Protein AF-A0A396GU62-F1 (afdb_monomer)

Structure (mmCIF, N/CA/C/O backbone):
data_AF-A0A396GU62-F1
#
_entry.id   AF-A0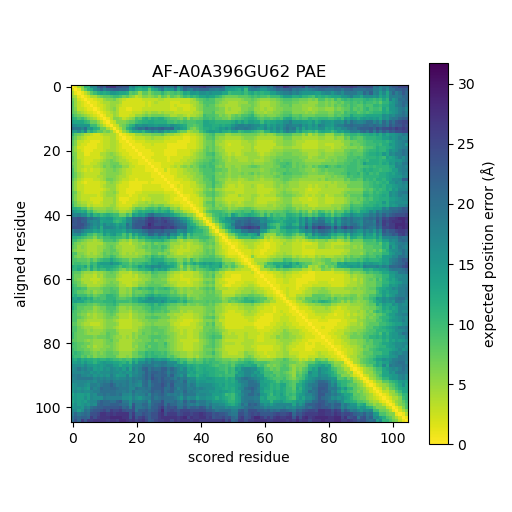A396GU62-F1
#
loop_
_atom_site.group_PDB
_atom_site.id
_atom_site.type_symbol
_atom_site.label_atom_id
_atom_site.label_alt_id
_atom_site.label_comp_id
_atom_site.label_asym_id
_atom_site.label_entity_id
_atom_site.label_seq_id
_atom_site.pdbx_PDB_ins_code
_atom_site.Cartn_x
_atom_site.Cartn_y
_atom_site.Cartn_z
_atom_site.occupancy
_atom_site.B_iso_or_equiv
_atom_site.auth_seq_id
_atom_site.auth_comp_id
_atom_site.auth_asym_id
_atom_site.auth_atom_id
_atom_site.pdbx_PDB_model_num
ATOM 1 N N . MET A 1 1 ? -12.488 -8.980 1.883 1.00 51.06 1 MET A N 1
ATOM 2 C CA . MET A 1 1 ? -12.423 -7.552 2.265 1.00 51.06 1 MET A CA 1
ATOM 3 C C . MET A 1 1 ? -13.173 -7.421 3.573 1.00 51.06 1 MET A C 1
ATOM 5 O O . MET A 1 1 ? -14.233 -8.017 3.678 1.00 51.06 1 MET A O 1
ATOM 9 N N . ARG A 1 2 ? -12.603 -6.743 4.572 1.00 57.81 2 ARG A N 1
ATOM 10 C CA . ARG A 1 2 ? -13.338 -6.391 5.797 1.00 57.81 2 ARG A CA 1
ATOM 11 C C . ARG A 1 2 ? -14.362 -5.306 5.438 1.00 57.81 2 ARG A C 1
ATOM 13 O O . ARG A 1 2 ? -14.093 -4.549 4.505 1.00 57.81 2 ARG A O 1
ATOM 20 N N . ASP A 1 3 ? -15.473 -5.205 6.163 1.00 68.75 3 ASP A N 1
ATOM 21 C CA . ASP A 1 3 ? -16.483 -4.138 6.011 1.00 68.75 3 ASP A CA 1
ATOM 22 C C . ASP A 1 3 ? -15.955 -2.776 6.515 1.00 68.75 3 ASP A C 1
ATOM 24 O O . ASP A 1 3 ? -16.544 -2.109 7.363 1.00 68.75 3 ASP A O 1
ATOM 28 N N . CYS A 1 4 ? -14.779 -2.377 6.034 1.00 75.00 4 CYS A N 1
ATOM 29 C CA . CYS A 1 4 ? -14.029 -1.214 6.482 1.00 75.00 4 CYS A CA 1
ATOM 30 C C . CYS A 1 4 ? -13.819 -0.248 5.314 1.00 75.00 4 CYS A C 1
ATOM 32 O O . CYS A 1 4 ? -13.531 -0.652 4.187 1.00 75.00 4 CYS A O 1
ATOM 34 N N . LEU A 1 5 ? -13.907 1.051 5.597 1.00 84.06 5 LEU A N 1
ATOM 35 C CA . LEU A 1 5 ? -13.638 2.097 4.616 1.00 84.06 5 LEU A CA 1
ATOM 36 C C . LEU A 1 5 ? -12.125 2.323 4.479 1.00 84.06 5 LEU A C 1
ATOM 38 O O . LEU A 1 5 ? -11.424 2.434 5.488 1.00 84.06 5 LEU A O 1
ATOM 42 N N . CYS A 1 6 ? -11.632 2.442 3.242 1.00 85.06 6 CYS A N 1
ATOM 43 C CA . CYS A 1 6 ? -10.243 2.806 2.955 1.00 85.06 6 CYS A CA 1
ATOM 44 C C . CYS A 1 6 ? -10.143 4.103 2.138 1.00 85.06 6 CYS A C 1
ATOM 46 O O . CYS A 1 6 ? -11.000 4.382 1.299 1.00 85.06 6 CYS A O 1
ATOM 48 N N . ILE A 1 7 ? -9.103 4.901 2.397 1.00 86.56 7 ILE A N 1
ATOM 49 C CA . ILE A 1 7 ? -8.814 6.154 1.683 1.00 86.56 7 ILE A CA 1
ATOM 50 C C . ILE A 1 7 ? -7.360 6.157 1.215 1.00 86.56 7 ILE A C 1
ATOM 52 O O . ILE A 1 7 ? -6.457 5.728 1.935 1.00 86.56 7 ILE A O 1
ATOM 56 N N . PHE A 1 8 ? -7.150 6.692 0.014 1.00 82.06 8 PHE A N 1
ATOM 57 C CA . PHE A 1 8 ? -5.841 6.908 -0.587 1.00 82.06 8 PHE A CA 1
ATOM 58 C C . PHE A 1 8 ? -5.473 8.385 -0.465 1.00 82.06 8 PHE A C 1
ATOM 60 O O . PHE A 1 8 ? -6.168 9.243 -1.008 1.00 82.06 8 PHE A O 1
ATOM 67 N N . SER A 1 9 ? -4.382 8.678 0.238 1.00 82.31 9 SER A N 1
ATOM 68 C CA . SER A 1 9 ? -3.828 10.026 0.347 1.00 82.31 9 SER A CA 1
ATOM 69 C C . SER A 1 9 ? -2.545 10.101 -0.463 1.00 82.31 9 SER A C 1
ATOM 71 O O . SER A 1 9 ? -1.584 9.385 -0.179 1.00 82.31 9 SER A O 1
ATOM 73 N N . ARG A 1 10 ? -2.535 10.959 -1.483 1.00 76.00 10 ARG A N 1
ATOM 74 C CA . ARG A 1 10 ? -1.381 11.162 -2.356 1.00 76.00 10 ARG A CA 1
ATOM 75 C C . ARG A 1 10 ? -0.657 12.431 -1.942 1.00 76.00 10 ARG A C 1
ATOM 77 O O . ARG A 1 10 ? -1.271 13.495 -1.897 1.00 76.00 10 ARG A O 1
ATOM 84 N N . GLU A 1 11 ? 0.630 12.324 -1.651 1.00 70.38 11 GLU A N 1
ATOM 85 C CA . GLU A 1 11 ? 1.444 13.489 -1.322 1.00 70.38 11 GLU A CA 1
ATOM 86 C C . GLU A 1 11 ? 1.912 14.171 -2.622 1.00 70.38 11 GLU A C 1
ATOM 88 O O . GLU A 1 11 ? 2.400 13.528 -3.551 1.00 70.38 11 GLU A O 1
ATOM 93 N N . SER A 1 12 ? 1.682 15.483 -2.733 1.00 64.50 12 SER A N 1
ATOM 94 C CA . SER A 1 12 ? 1.866 16.246 -3.979 1.00 64.50 12 SER A CA 1
ATOM 95 C C . SER A 1 12 ? 3.327 16.521 -4.337 1.00 64.50 12 SER A C 1
ATOM 97 O O . SER A 1 12 ? 3.626 16.787 -5.498 1.00 64.50 12 SER A O 1
ATOM 99 N N . HIS A 1 13 ? 4.228 16.483 -3.353 1.00 59.38 13 HIS A N 1
ATOM 100 C CA . HIS A 1 13 ? 5.633 16.876 -3.513 1.00 59.38 13 HIS A CA 1
ATOM 101 C C . HIS A 1 13 ? 6.603 15.693 -3.466 1.00 59.38 13 HIS A C 1
ATOM 103 O O . HIS A 1 13 ? 7.692 15.770 -4.025 1.00 59.38 13 HIS A O 1
ATOM 109 N N . HIS A 1 14 ? 6.185 14.594 -2.844 1.00 56.41 14 HIS A N 1
ATOM 110 C CA . HIS A 1 14 ? 6.909 13.335 -2.767 1.00 56.41 14 HIS A CA 1
ATOM 111 C C . HIS A 1 14 ? 5.915 12.257 -3.134 1.00 56.41 14 HIS A C 1
ATOM 113 O O . HIS A 1 14 ? 4.914 12.070 -2.461 1.00 56.41 14 HIS A O 1
ATOM 119 N N . SER A 1 15 ? 6.149 11.599 -4.252 1.00 71.75 15 SER A N 1
ATOM 120 C CA . SER A 1 15 ? 5.157 10.876 -5.034 1.00 71.75 15 SER A CA 1
ATOM 121 C C . SER A 1 15 ? 4.768 9.507 -4.443 1.00 71.75 15 SER A C 1
ATOM 123 O O . SER A 1 15 ? 4.591 8.516 -5.144 1.00 71.75 15 SER A O 1
ATOM 125 N N . SER A 1 16 ? 4.615 9.461 -3.125 1.00 77.88 16 SER A N 1
ATOM 126 C CA . SER A 1 16 ? 4.158 8.338 -2.327 1.00 77.88 16 SER A CA 1
ATOM 127 C C . SER A 1 16 ? 2.633 8.354 -2.159 1.00 77.88 16 SER A C 1
ATOM 129 O O . SER A 1 16 ? 1.944 9.343 -2.438 1.00 77.88 16 SER A O 1
ATOM 131 N N . THR A 1 17 ? 2.071 7.218 -1.761 1.00 80.81 17 THR A N 1
ATOM 132 C CA . THR A 1 17 ? 0.645 7.082 -1.444 1.00 80.81 17 THR A CA 1
ATOM 133 C C . THR A 1 17 ? 0.488 6.393 -0.101 1.00 80.81 17 THR A C 1
ATOM 135 O O . THR A 1 17 ? 0.903 5.250 0.073 1.00 80.81 17 THR A O 1
ATOM 138 N N . ASP A 1 18 ? -0.153 7.076 0.840 1.00 85.94 18 ASP A N 1
ATOM 139 C CA . ASP A 1 18 ? -0.574 6.478 2.099 1.00 85.94 18 ASP A CA 1
ATOM 140 C C . ASP A 1 18 ? -1.972 5.878 1.946 1.00 85.94 18 ASP A C 1
ATOM 142 O O . ASP A 1 18 ? -2.893 6.513 1.421 1.00 85.94 18 ASP A O 1
ATOM 146 N N . VAL A 1 19 ? -2.142 4.666 2.463 1.00 84.88 19 VAL A N 1
ATOM 147 C CA . VAL A 1 19 ? -3.437 3.991 2.545 1.00 84.88 19 VAL A CA 1
ATOM 148 C C . VAL A 1 19 ? -3.901 4.022 3.989 1.00 84.88 19 VAL A C 1
ATOM 150 O O . VAL A 1 19 ? -3.218 3.520 4.884 1.00 84.88 19 VAL A O 1
ATOM 153 N N . TRP A 1 20 ? -5.081 4.584 4.211 1.00 89.50 20 TRP A N 1
ATOM 154 C CA . TRP A 1 20 ? -5.705 4.688 5.524 1.00 89.50 20 TRP A CA 1
ATOM 155 C C . TRP A 1 20 ? -6.905 3.754 5.611 1.00 89.50 20 TRP A C 1
ATOM 157 O O . TRP A 1 20 ? -7.673 3.646 4.656 1.00 89.50 20 TRP A O 1
ATOM 167 N N . LEU A 1 21 ? -7.069 3.094 6.757 1.00 88.88 21 LEU A N 1
ATOM 168 C CA . LEU A 1 21 ? -8.179 2.191 7.050 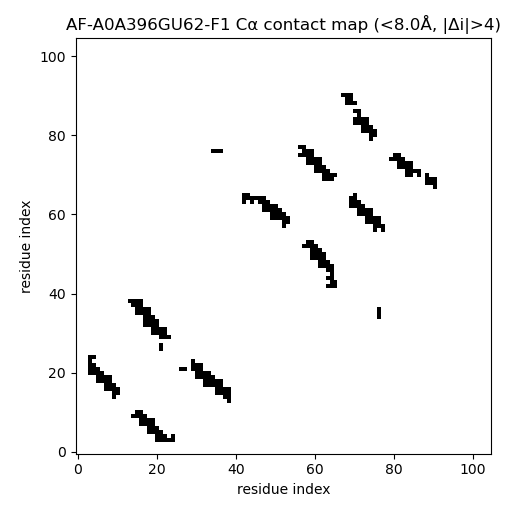1.00 88.88 21 LEU A CA 1
ATOM 169 C C . LEU A 1 21 ? -8.954 2.704 8.262 1.00 88.88 21 LEU A C 1
ATOM 171 O O . LEU A 1 21 ? -8.362 2.961 9.310 1.00 88.88 21 LEU A O 1
ATOM 175 N N . MET A 1 22 ? -10.273 2.807 8.131 1.00 91.56 22 MET A N 1
ATOM 176 C CA . MET A 1 22 ? -11.168 3.061 9.255 1.00 91.56 22 MET A CA 1
ATOM 177 C C . MET A 1 22 ? -11.513 1.722 9.904 1.00 91.56 22 MET A C 1
ATOM 179 O O . MET A 1 22 ? -12.233 0.914 9.312 1.00 91.56 22 MET A O 1
ATOM 183 N N . LYS A 1 23 ? -10.976 1.471 11.104 1.00 88.69 23 LYS A N 1
ATOM 184 C CA . LYS A 1 23 ? -11.236 0.222 11.838 1.00 88.69 23 LYS A CA 1
ATOM 185 C C . LYS A 1 23 ? -12.690 0.096 12.282 1.00 88.69 23 LYS A C 1
ATOM 187 O O . LYS A 1 23 ? -13.234 -1.002 12.246 1.00 88.69 23 LYS A O 1
ATOM 192 N N . GLU A 1 24 ? -13.299 1.207 12.679 1.00 90.06 24 GLU A N 1
ATOM 193 C CA . GLU A 1 24 ? -14.677 1.271 13.157 1.00 90.06 24 GLU A CA 1
ATOM 194 C C . GLU A 1 24 ? -15.444 2.292 12.325 1.00 90.06 24 GLU A C 1
ATOM 196 O O . GLU A 1 24 ? -15.172 3.495 12.377 1.00 90.06 24 GLU A O 1
ATOM 201 N N . TYR A 1 25 ? -16.399 1.813 11.531 1.00 87.44 25 TYR A N 1
ATOM 202 C CA . TYR A 1 25 ? -17.145 2.676 10.624 1.00 87.44 25 TYR A CA 1
ATOM 203 C C . TYR A 1 25 ? -17.853 3.816 11.379 1.00 87.44 25 TYR A C 1
ATOM 205 O O . TYR A 1 25 ? -18.553 3.589 12.361 1.00 87.44 25 TYR A O 1
ATOM 213 N N . GLY A 1 26 ? -17.666 5.055 10.917 1.00 87.50 26 GLY A N 1
ATOM 214 C CA . GLY A 1 26 ? -18.225 6.263 11.535 1.00 87.50 26 GLY A CA 1
ATOM 215 C C . GLY A 1 26 ? -17.381 6.868 12.665 1.00 87.50 26 GLY A C 1
ATOM 216 O O . GLY A 1 26 ? -17.600 8.028 13.018 1.00 87.50 26 GLY A O 1
ATOM 217 N N . ASN A 1 27 ? -16.376 6.157 13.186 1.00 92.12 27 ASN A N 1
ATOM 218 C CA . ASN A 1 27 ? -15.477 6.681 14.211 1.00 92.12 27 ASN A CA 1
ATOM 219 C C . ASN A 1 27 ? -14.243 7.342 13.571 1.00 92.12 27 ASN A C 1
ATOM 221 O O . ASN A 1 27 ? -13.342 6.662 13.072 1.00 92.12 27 ASN A O 1
ATOM 225 N N . LYS A 1 28 ? -14.174 8.679 13.618 1.00 90.62 28 LYS A N 1
ATOM 226 C CA . LYS A 1 28 ? -13.053 9.468 13.070 1.00 90.62 28 LYS A CA 1
ATOM 227 C C . LYS A 1 28 ? -11.717 9.198 13.764 1.00 90.62 28 LYS A C 1
ATOM 229 O O . LYS A 1 28 ? -10.679 9.439 13.165 1.00 90.62 28 LYS A O 1
ATOM 234 N N . GLU A 1 29 ? -11.717 8.710 14.996 1.00 94.62 29 GLU A N 1
ATOM 235 C CA . GLU A 1 29 ? -10.480 8.415 15.728 1.00 94.62 29 GLU A CA 1
ATOM 236 C C . GLU A 1 29 ? -9.937 7.019 15.398 1.00 94.62 29 GLU A C 1
ATOM 238 O O . GLU A 1 29 ? -8.793 6.702 15.709 1.00 94.62 29 GLU A O 1
ATOM 243 N N . SER A 1 30 ? -10.728 6.190 14.708 1.00 92.75 30 SER A N 1
ATOM 244 C CA . SER A 1 30 ? -10.354 4.816 14.356 1.00 92.75 30 SER A CA 1
ATOM 245 C C . SER A 1 30 ? -9.508 4.698 13.081 1.00 92.75 30 SER A C 1
ATOM 247 O O . SER A 1 30 ? -9.193 3.583 12.649 1.00 92.75 30 SER A O 1
ATOM 249 N N . TRP A 1 31 ? -9.154 5.826 12.452 1.00 93.81 31 TRP A N 1
ATOM 250 C CA . TRP A 1 31 ? -8.278 5.835 11.285 1.00 93.81 31 TRP A CA 1
ATOM 251 C C . TRP A 1 31 ? -6.876 5.384 11.672 1.00 93.81 31 TRP A C 1
ATOM 253 O O . TRP A 1 31 ? -6.200 6.006 12.489 1.00 93.81 31 TRP A O 1
ATOM 263 N N . ILE A 1 32 ? -6.411 4.326 11.020 1.00 91.81 32 ILE A N 1
ATOM 264 C CA . ILE A 1 32 ? -5.032 3.867 11.123 1.00 91.81 32 ILE A CA 1
ATOM 265 C C . ILE A 1 32 ? -4.365 3.928 9.754 1.00 91.81 32 ILE A C 1
ATOM 267 O O . ILE A 1 32 ? -4.994 3.661 8.725 1.00 91.81 32 ILE A O 1
ATOM 271 N N . LYS A 1 33 ? -3.074 4.266 9.738 1.00 89.00 33 LYS A N 1
ATOM 272 C CA . LYS A 1 33 ? -2.261 4.122 8.532 1.00 89.00 33 LYS A CA 1
ATOM 273 C C . LYS A 1 33 ? -2.016 2.630 8.320 1.00 89.00 33 LYS A C 1
ATOM 275 O O . LYS A 1 33 ? -1.411 1.984 9.171 1.00 89.00 33 LYS A O 1
ATOM 280 N N . LEU A 1 34 ? -2.526 2.093 7.217 1.00 85.94 34 LEU A N 1
ATOM 281 C CA . LEU A 1 34 ? -2.429 0.673 6.896 1.00 85.94 34 LEU A CA 1
ATOM 282 C C . LEU A 1 34 ? -1.102 0.359 6.208 1.00 85.94 34 LEU A C 1
ATOM 284 O O . LEU A 1 34 ? -0.415 -0.577 6.599 1.00 85.94 34 LEU A O 1
ATOM 288 N N . ILE A 1 35 ? -0.738 1.147 5.193 1.00 84.75 35 ILE A N 1
ATOM 289 C CA . ILE A 1 35 ? 0.530 0.986 4.482 1.00 84.75 35 ILE A CA 1
ATOM 290 C C . ILE A 1 35 ? 0.969 2.290 3.818 1.00 84.75 35 ILE A C 1
ATOM 292 O O . ILE A 1 35 ? 0.141 3.098 3.394 1.00 84.75 35 ILE A O 1
ATOM 296 N N . HIS A 1 36 ? 2.284 2.469 3.731 1.00 85.69 36 HIS A N 1
ATOM 297 C CA . HIS A 1 36 ? 2.933 3.505 2.943 1.00 85.69 36 HIS A CA 1
ATOM 298 C C . HIS A 1 36 ? 3.458 2.881 1.649 1.00 85.69 36 HIS A C 1
ATOM 300 O O . HIS A 1 36 ? 4.217 1.912 1.696 1.00 85.69 36 HIS A O 1
ATOM 306 N N . LEU A 1 37 ? 3.035 3.408 0.503 1.00 81.69 37 LEU A N 1
ATOM 307 C CA . LEU A 1 37 ? 3.520 2.984 -0.805 1.00 81.69 37 LEU A CA 1
ATOM 308 C C . LEU A 1 37 ? 4.494 4.035 -1.343 1.00 81.69 37 LEU A C 1
ATOM 310 O O . LEU A 1 37 ? 4.086 5.190 -1.509 1.00 81.69 37 LEU A O 1
ATOM 314 N N . PRO A 1 38 ? 5.751 3.666 -1.641 1.00 79.44 38 PRO A N 1
ATOM 315 C CA . PRO A 1 38 ? 6.715 4.601 -2.195 1.00 79.44 38 PRO A CA 1
ATOM 316 C C . PRO A 1 38 ? 6.315 5.019 -3.611 1.00 79.44 38 PRO A C 1
ATOM 318 O O . PRO A 1 38 ? 5.468 4.400 -4.265 1.00 79.44 38 PRO A O 1
ATOM 321 N N . TYR A 1 39 ? 6.955 6.076 -4.109 1.00 76.12 39 TYR A N 1
ATOM 322 C CA . TYR A 1 39 ? 6.817 6.402 -5.518 1.00 76.12 39 TYR A CA 1
ATOM 323 C C . TYR A 1 39 ? 7.446 5.322 -6.371 1.00 76.12 39 TYR A C 1
ATOM 325 O O . TYR A 1 39 ? 8.634 5.031 -6.262 1.00 76.12 39 TYR A O 1
ATOM 333 N N . PHE A 1 40 ? 6.656 4.790 -7.285 1.00 70.19 40 PHE A N 1
ATOM 334 C CA . PHE A 1 40 ? 7.114 3.745 -8.174 1.00 70.19 40 PHE A CA 1
ATOM 335 C C . PHE A 1 40 ? 7.681 4.283 -9.507 1.00 70.19 40 PHE A C 1
ATOM 337 O O . PHE A 1 40 ? 8.097 3.479 -10.324 1.00 70.19 40 PHE A O 1
ATOM 344 N N . GLY A 1 41 ? 7.787 5.601 -9.734 1.00 62.22 41 GLY A N 1
ATOM 345 C CA . GLY A 1 41 ? 8.421 6.175 -10.942 1.00 62.22 41 GLY A CA 1
ATOM 346 C C . GLY A 1 41 ? 7.449 6.574 -12.065 1.00 62.22 41 GLY A C 1
ATOM 347 O O . GLY A 1 41 ? 6.243 6.659 -11.837 1.00 62.22 41 GLY A O 1
ATOM 348 N N . ASP A 1 42 ? 7.982 6.796 -13.278 1.00 52.78 42 ASP A N 1
ATOM 349 C CA . ASP A 1 42 ? 7.309 7.245 -14.526 1.00 52.78 42 ASP A CA 1
ATOM 350 C C . ASP A 1 42 ? 6.218 6.301 -15.077 1.00 52.78 42 ASP A C 1
ATOM 352 O O . ASP A 1 42 ? 5.829 6.392 -16.241 1.00 52.78 42 ASP A O 1
ATOM 356 N N . PHE A 1 43 ? 5.649 5.415 -14.258 1.00 54.97 43 PHE A N 1
ATOM 357 C CA . PHE A 1 43 ? 4.522 4.552 -14.626 1.00 54.97 43 PHE A CA 1
ATOM 358 C C . PHE A 1 43 ? 3.200 5.325 -14.785 1.00 54.97 43 PHE A C 1
ATOM 360 O O . PHE A 1 43 ? 2.153 4.830 -14.371 1.00 54.97 43 PHE A O 1
ATOM 367 N N . GLY A 1 44 ? 3.249 6.544 -15.346 1.00 47.78 44 GLY A N 1
ATOM 368 C CA . GLY A 1 44 ? 2.115 7.318 -15.847 1.00 47.78 44 GLY A CA 1
ATOM 369 C C . GLY A 1 44 ? 0.873 7.138 -14.990 1.00 47.78 44 GLY A C 1
ATOM 370 O O . GLY A 1 44 ? -0.148 6.665 -15.482 1.00 47.78 44 GLY A O 1
ATOM 371 N N . PHE A 1 45 ? 0.997 7.386 -13.682 1.00 52.88 45 PHE A N 1
ATOM 372 C CA . PHE A 1 45 ? 0.023 6.929 -12.697 1.00 52.88 45 PHE A CA 1
ATOM 373 C C . PHE A 1 45 ? -1.264 7.752 -12.744 1.00 52.88 45 PHE A C 1
ATOM 375 O O . PHE A 1 45 ? -1.537 8.572 -11.860 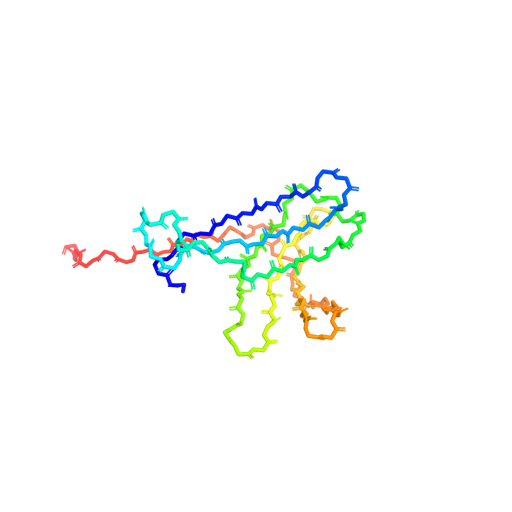1.00 52.88 45 PHE A O 1
ATOM 382 N N . ALA A 1 46 ? -2.062 7.495 -13.773 1.00 54.22 46 ALA A N 1
ATOM 383 C CA . ALA A 1 46 ? -3.450 7.896 -13.838 1.00 54.22 46 ALA A CA 1
ATOM 384 C C . ALA A 1 46 ? -4.323 6.951 -12.993 1.00 54.22 46 ALA A C 1
ATOM 386 O O . ALA A 1 46 ? -5.329 7.396 -12.453 1.00 54.22 46 ALA A O 1
ATOM 387 N N . TYR A 1 47 ? -3.925 5.679 -12.812 1.00 56.69 47 TYR A N 1
ATOM 388 C CA . TYR A 1 47 ? -4.729 4.684 -12.093 1.00 56.69 47 TYR A CA 1
ATOM 389 C C . TYR A 1 47 ? -3.861 3.619 -11.408 1.00 56.69 47 TYR A C 1
ATOM 391 O O . TYR A 1 47 ? -3.481 2.635 -12.039 1.00 56.69 47 TYR A O 1
ATOM 399 N N . THR A 1 48 ? -3.572 3.799 -10.116 1.00 68.38 48 THR A N 1
ATOM 400 C CA . THR A 1 48 ? -3.067 2.725 -9.243 1.00 68.38 48 THR A CA 1
ATOM 401 C C . THR A 1 48 ? -4.239 2.171 -8.451 1.00 68.38 48 THR A C 1
ATOM 403 O O . THR A 1 48 ? -4.870 2.904 -7.692 1.00 68.38 48 THR A O 1
ATOM 406 N N . ARG A 1 49 ? -4.535 0.882 -8.608 1.00 77.50 49 ARG A N 1
ATOM 407 C CA . ARG A 1 49 ? -5.549 0.178 -7.822 1.00 77.50 49 ARG A CA 1
ATOM 408 C C . ARG A 1 49 ? -4.856 -0.806 -6.890 1.00 77.50 49 ARG A C 1
ATOM 410 O O . ARG A 1 49 ? -4.092 -1.657 -7.341 1.00 77.50 49 ARG A O 1
ATOM 417 N N . ILE A 1 50 ? -5.138 -0.702 -5.596 1.00 80.12 50 ILE A N 1
ATOM 418 C CA . ILE A 1 50 ? -4.779 -1.752 -4.643 1.00 80.12 50 ILE A CA 1
ATOM 419 C C . ILE A 1 50 ? -5.856 -2.821 -4.725 1.00 80.12 50 ILE A C 1
ATOM 421 O O . ILE A 1 50 ? -7.024 -2.549 -4.458 1.00 80.12 50 ILE A O 1
ATOM 425 N N . VAL A 1 51 ? -5.463 -4.023 -5.131 1.00 82.75 51 VAL A N 1
ATOM 426 C CA . VAL A 1 51 ? -6.382 -5.158 -5.265 1.00 82.75 51 VAL A CA 1
ATOM 427 C C . VAL A 1 51 ? -6.451 -5.939 -3.960 1.00 82.75 51 VAL A C 1
ATOM 429 O O . VAL A 1 51 ? -7.517 -6.403 -3.567 1.00 82.75 51 VAL A O 1
ATOM 432 N N . TYR A 1 52 ? -5.315 -6.074 -3.277 1.00 83.50 52 TYR A N 1
ATOM 433 C CA . TYR A 1 52 ? -5.221 -6.863 -2.059 1.00 83.50 52 TYR A CA 1
ATOM 434 C C . TYR A 1 52 ? -4.069 -6.386 -1.175 1.00 83.50 52 TYR A C 1
ATOM 436 O O . TYR A 1 52 ? -3.011 -6.006 -1.676 1.00 83.50 52 TYR A O 1
ATOM 444 N N . ILE A 1 53 ? -4.276 -6.440 0.138 1.00 82.31 53 ILE A N 1
ATOM 445 C CA . ILE A 1 53 ? -3.251 -6.227 1.160 1.00 82.31 53 ILE A CA 1
ATOM 446 C C . ILE A 1 53 ? -3.230 -7.500 2.000 1.00 82.31 53 ILE A C 1
ATOM 448 O O . ILE A 1 53 ? -4.263 -7.903 2.534 1.00 82.31 53 ILE A O 1
ATOM 452 N N . SER A 1 54 ? -2.072 -8.149 2.058 1.00 83.38 54 SER A N 1
ATOM 453 C CA . SER A 1 54 ? -1.835 -9.322 2.896 1.00 83.38 54 SER A CA 1
ATOM 454 C C . SER A 1 54 ? -1.966 -8.945 4.365 1.00 83.38 54 SER A C 1
ATOM 456 O O . SER A 1 54 ? -1.423 -7.926 4.786 1.00 83.38 54 SER A O 1
ATOM 458 N N . GLU A 1 55 ? -2.665 -9.778 5.135 1.00 75.88 55 GLU A N 1
ATOM 459 C CA . GLU A 1 55 ? -2.796 -9.577 6.581 1.00 75.88 55 GLU A CA 1
ATOM 460 C C . GLU A 1 55 ? -1.503 -9.936 7.338 1.00 75.88 55 GLU A C 1
ATOM 462 O O . GLU A 1 55 ? -1.225 -9.325 8.367 1.00 75.88 55 GLU A O 1
ATOM 467 N N . ASP A 1 56 ? -0.691 -10.854 6.799 1.00 78.19 56 ASP A N 1
ATOM 468 C CA . ASP A 1 56 ? 0.431 -11.467 7.526 1.00 78.19 56 ASP A CA 1
ATOM 469 C C . ASP A 1 56 ? 1.819 -11.002 7.046 1.00 78.19 56 ASP A C 1
ATOM 471 O O . ASP A 1 56 ? 2.740 -10.844 7.847 1.00 78.19 56 ASP A O 1
ATOM 475 N N . ASP A 1 57 ? 1.984 -10.745 5.742 1.00 76.06 57 ASP A N 1
ATOM 476 C CA . ASP A 1 57 ? 3.307 -10.560 5.122 1.00 76.06 57 ASP A CA 1
ATOM 477 C C . ASP A 1 57 ? 3.591 -9.115 4.680 1.00 76.06 57 ASP A C 1
ATOM 479 O O . ASP A 1 57 ? 4.607 -8.857 4.032 1.00 76.06 57 ASP A O 1
ATOM 483 N N . ASN A 1 58 ? 2.693 -8.166 4.978 1.00 79.44 58 ASN A N 1
ATOM 484 C CA . ASN A 1 58 ? 2.762 -6.771 4.509 1.00 79.44 58 ASN A CA 1
ATOM 485 C C . ASN A 1 58 ? 3.019 -6.643 2.993 1.00 79.44 58 ASN A C 1
ATOM 487 O O . ASN A 1 58 ? 3.680 -5.723 2.500 1.00 79.44 58 ASN A O 1
ATOM 491 N N . ARG A 1 59 ? 2.496 -7.606 2.232 1.00 88.38 59 ARG A N 1
ATOM 492 C CA . ARG A 1 59 ? 2.546 -7.616 0.773 1.00 88.38 59 ARG A CA 1
ATOM 493 C C . ARG A 1 59 ? 1.302 -6.974 0.203 1.0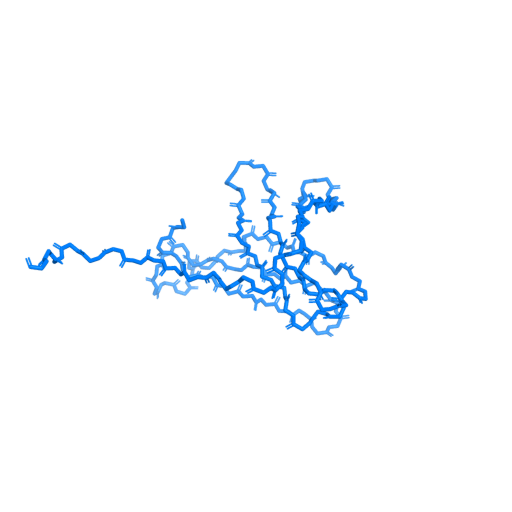0 88.38 59 ARG A C 1
ATOM 495 O O . ARG A 1 59 ? 0.188 -7.292 0.612 1.00 88.38 59 ARG A O 1
ATOM 502 N N . VAL A 1 60 ? 1.487 -6.119 -0.789 1.00 87.50 60 VAL A N 1
ATOM 503 C CA . VAL A 1 60 ? 0.400 -5.416 -1.464 1.00 87.50 60 VAL A CA 1
ATOM 504 C C . VAL A 1 60 ? 0.373 -5.819 -2.920 1.00 87.50 60 VAL A C 1
ATOM 506 O O . VAL A 1 60 ? 1.372 -5.695 -3.623 1.00 87.50 60 VAL A O 1
ATOM 509 N N . LEU A 1 61 ? -0.784 -6.278 -3.383 1.00 88.06 61 LEU A N 1
ATOM 510 C CA . LEU A 1 61 ? -1.042 -6.481 -4.796 1.00 88.06 61 LEU A CA 1
ATOM 511 C C . LEU A 1 61 ? -1.560 -5.179 -5.402 1.00 88.06 61 LEU A C 1
ATOM 513 O O . LEU A 1 61 ? -2.645 -4.695 -5.067 1.00 88.06 61 LEU A O 1
ATOM 517 N N . LEU A 1 62 ? -0.764 -4.638 -6.310 1.00 85.00 62 LEU A N 1
ATOM 518 C CA . LEU A 1 62 ? -1.007 -3.407 -7.034 1.00 85.00 62 LEU A CA 1
ATOM 519 C C . LEU A 1 62 ? -1.295 -3.721 -8.495 1.00 85.00 62 LEU A C 1
ATOM 521 O O . LEU A 1 62 ? -0.675 -4.602 -9.095 1.00 85.00 62 LEU A O 1
ATOM 525 N N . VAL A 1 63 ? -2.204 -2.947 -9.071 1.00 82.62 63 VAL A N 1
ATOM 526 C CA . VAL A 1 63 ? -2.432 -2.901 -10.510 1.00 82.62 63 VAL A CA 1
ATOM 527 C C . VAL A 1 63 ? -2.304 -1.462 -10.965 1.00 82.62 63 VAL A C 1
ATOM 529 O O . VAL A 1 63 ? -2.952 -0.574 -10.412 1.00 82.62 63 VAL A O 1
ATOM 532 N N . PHE A 1 64 ? -1.480 -1.227 -11.976 1.00 79.19 64 PHE A N 1
ATOM 533 C CA . PHE A 1 64 ? -1.380 0.074 -12.626 1.00 79.19 64 PHE A CA 1
ATOM 534 C C . PHE A 1 64 ? -1.393 -0.070 -14.141 1.00 79.19 64 PHE A C 1
ATOM 536 O O . PHE A 1 64 ? -1.112 -1.138 -14.687 1.00 79.19 64 PHE A O 1
ATOM 543 N N . ARG A 1 65 ? -1.775 1.010 -14.824 1.00 75.38 65 ARG A N 1
ATOM 544 C CA . ARG A 1 65 ? -1.795 1.063 -16.284 1.00 75.38 65 ARG A CA 1
ATOM 545 C C . ARG A 1 65 ? -0.473 1.636 -16.795 1.00 75.38 65 ARG A C 1
ATOM 547 O O . ARG A 1 65 ? -0.165 2.785 -16.518 1.00 75.38 65 ARG A 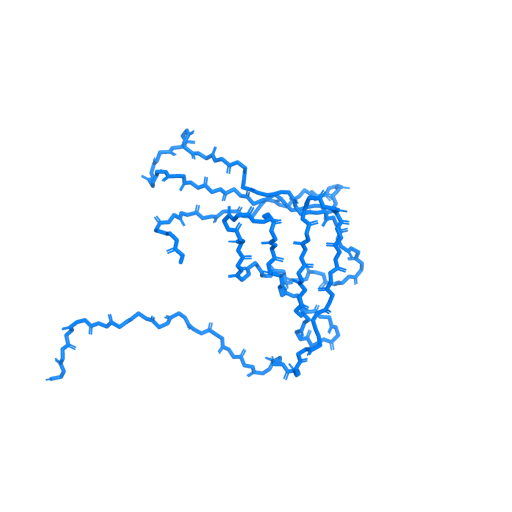O 1
ATOM 554 N N . GLU A 1 66 ? 0.256 0.848 -17.575 1.00 74.81 66 GLU A N 1
ATOM 555 C CA . GLU A 1 66 ? 1.497 1.232 -18.260 1.00 74.81 66 GLU A CA 1
ATOM 556 C C . GLU A 1 66 ? 1.298 0.983 -19.761 1.00 74.81 66 GLU A C 1
ATOM 558 O O . GLU A 1 66 ? 0.909 -0.116 -20.152 1.00 74.81 66 GLU A O 1
ATOM 563 N N . ASP A 1 67 ? 1.469 2.004 -20.606 1.00 74.31 67 ASP A N 1
ATOM 564 C CA . ASP A 1 67 ? 1.328 1.903 -22.071 1.00 74.31 67 ASP A CA 1
ATOM 565 C C . ASP A 1 67 ? 0.057 1.170 -22.551 1.00 74.31 67 ASP A C 1
ATOM 567 O O . ASP A 1 67 ? 0.077 0.351 -23.469 1.00 74.31 67 ASP A O 1
ATOM 571 N N . ARG A 1 68 ? -1.084 1.486 -21.916 1.00 72.50 68 ARG A N 1
ATOM 572 C CA . ARG A 1 68 ? -2.424 0.881 -22.120 1.00 72.50 68 ARG A CA 1
ATOM 573 C C . ARG A 1 68 ? -2.599 -0.551 -21.602 1.00 72.50 68 ARG A C 1
ATOM 575 O O . ARG A 1 68 ? -3.726 -1.040 -21.619 1.00 72.50 68 ARG A O 1
ATOM 582 N N . LYS A 1 69 ? -1.556 -1.184 -21.071 1.00 76.88 69 LYS A N 1
ATOM 583 C CA . LYS A 1 69 ? -1.616 -2.521 -20.469 1.00 76.88 69 LYS A CA 1
ATOM 584 C C . LYS A 1 69 ? -1.794 -2.437 -18.963 1.00 76.88 69 LYS A C 1
ATOM 586 O O . LYS A 1 69 ? -1.311 -1.502 -18.326 1.00 76.88 69 LYS A O 1
ATOM 591 N N . LEU A 1 70 ? -2.486 -3.416 -18.386 1.00 78.94 70 LEU A N 1
ATOM 592 C CA . LEU A 1 70 ? -2.525 -3.572 -16.933 1.00 78.94 70 LEU A CA 1
ATOM 593 C C . LEU A 1 70 ? -1.299 -4.355 -16.482 1.00 78.94 70 LEU A C 1
ATOM 595 O O . LEU A 1 70 ? -1.067 -5.480 -16.924 1.00 78.94 70 LEU A O 1
ATOM 599 N N . LYS A 1 71 ? -0.537 -3.763 -15.571 1.00 79.88 71 LYS A N 1
ATOM 600 C CA . LYS A 1 71 ? 0.616 -4.387 -14.945 1.00 79.88 71 LYS A CA 1
ATOM 601 C C . LYS A 1 71 ? 0.278 -4.732 -13.510 1.00 79.88 71 LYS A C 1
ATOM 603 O O . LYS A 1 71 ? -0.138 -3.876 -12.734 1.00 79.88 71 LYS A O 1
ATOM 608 N N . TRP A 1 72 ? 0.439 -6.010 -13.198 1.00 85.62 72 TRP A N 1
ATOM 609 C CA . TRP A 1 72 ? 0.215 -6.558 -11.873 1.00 85.62 72 TRP A CA 1
ATOM 610 C C . TRP A 1 72 ? 1.544 -6.671 -11.151 1.00 85.62 72 TRP A C 1
ATOM 612 O O . TRP A 1 72 ? 2.507 -7.234 -11.678 1.00 85.62 72 TRP A O 1
ATOM 622 N N . THR A 1 73 ? 1.585 -6.172 -9.927 1.00 85.19 73 THR A N 1
ATOM 623 C CA . THR A 1 73 ? 2.825 -6.042 -9.178 1.00 85.19 73 THR A CA 1
ATOM 624 C C . THR A 1 73 ? 2.577 -6.328 -7.712 1.00 85.19 73 THR A C 1
ATOM 626 O O . THR A 1 73 ? 1.607 -5.852 -7.133 1.00 85.19 73 THR A O 1
ATOM 629 N N . VAL A 1 74 ? 3.469 -7.100 -7.101 1.00 89.50 74 VAL A N 1
ATOM 630 C CA . VAL A 1 74 ? 3.493 -7.292 -5.653 1.00 89.50 74 VAL A CA 1
ATOM 631 C C . VAL A 1 74 ? 4.551 -6.369 -5.075 1.00 89.50 74 VAL A C 1
ATOM 633 O O . VAL A 1 74 ? 5.721 -6.466 -5.446 1.00 89.50 74 VAL A O 1
ATOM 636 N N . TYR A 1 75 ? 4.134 -5.486 -4.180 1.00 87.75 75 TYR A N 1
ATOM 637 C CA . TYR A 1 75 ? 5.027 -4.705 -3.340 1.00 87.75 75 TYR A CA 1
ATOM 638 C C . TYR A 1 75 ? 5.207 -5.418 -2.001 1.00 87.75 75 TYR A C 1
ATOM 640 O O . TYR A 1 75 ? 4.225 -5.769 -1.351 1.00 87.75 75 TYR A O 1
ATOM 648 N N . ASP A 1 76 ? 6.450 -5.662 -1.608 1.00 89.00 76 ASP A N 1
ATOM 649 C CA . ASP A 1 76 ? 6.820 -6.203 -0.303 1.00 89.00 76 ASP A CA 1
ATOM 650 C C . ASP A 1 76 ? 7.349 -5.045 0.543 1.00 89.00 76 ASP A C 1
ATOM 652 O O . ASP A 1 76 ? 8.484 -4.604 0.351 1.00 89.00 76 ASP A O 1
ATOM 656 N N . SER A 1 77 ? 6.517 -4.527 1.452 1.00 83.56 77 SER A N 1
ATOM 657 C CA . SER A 1 77 ? 6.872 -3.334 2.227 1.00 83.56 77 SER A CA 1
ATOM 658 C C . SER A 1 77 ? 7.903 -3.612 3.317 1.00 83.56 77 SER A C 1
ATOM 660 O O . SER A 1 77 ? 8.466 -2.678 3.879 1.00 83.56 77 SER A O 1
ATOM 662 N N . LYS A 1 78 ? 8.142 -4.886 3.654 1.00 85.75 78 LYS A N 1
ATOM 663 C CA . LYS A 1 78 ? 9.153 -5.276 4.641 1.00 85.75 78 LYS A CA 1
ATOM 664 C C . LYS A 1 78 ? 10.555 -5.158 4.055 1.00 85.75 78 LYS A C 1
ATOM 666 O O . LYS A 1 78 ? 11.471 -4.736 4.751 1.00 85.75 78 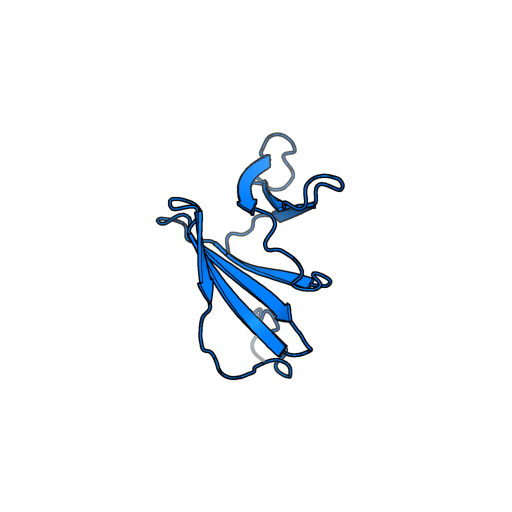LYS A O 1
ATOM 671 N N . ASN A 1 79 ? 10.707 -5.553 2.794 1.00 88.19 79 ASN A N 1
ATOM 672 C CA . ASN A 1 79 ? 11.985 -5.525 2.087 1.00 88.19 79 ASN A CA 1
ATOM 673 C C . ASN A 1 79 ? 12.130 -4.315 1.150 1.00 88.19 79 ASN A C 1
ATOM 675 O O . ASN A 1 79 ? 13.177 -4.165 0.531 1.00 88.19 79 ASN A O 1
ATOM 679 N N . ASP A 1 80 ? 11.082 -3.498 1.023 1.00 84.88 80 ASP A N 1
ATOM 680 C CA . ASP A 1 80 ? 10.965 -2.401 0.058 1.00 84.88 80 ASP A CA 1
ATOM 681 C C . ASP A 1 80 ? 11.270 -2.846 -1.382 1.00 84.88 80 ASP A C 1
ATOM 683 O O . ASP A 1 80 ? 12.062 -2.256 -2.114 1.00 84.88 80 ASP A O 1
ATOM 687 N N . THR A 1 81 ? 10.659 -3.963 -1.791 1.00 87.62 81 THR A N 1
ATOM 688 C CA . THR A 1 81 ? 10.895 -4.547 -3.118 1.00 87.62 81 THR A CA 1
ATOM 689 C C . THR A 1 81 ? 9.623 -4.663 -3.932 1.00 87.62 81 THR A C 1
ATOM 691 O O . THR A 1 81 ? 8.517 -4.827 -3.416 1.00 87.62 81 THR A O 1
ATOM 694 N N . ILE A 1 82 ? 9.799 -4.602 -5.248 1.00 85.88 82 ILE A N 1
ATOM 695 C CA . ILE A 1 82 ? 8.720 -4.634 -6.224 1.00 85.88 82 ILE A CA 1
ATOM 696 C C . ILE A 1 82 ? 8.936 -5.840 -7.124 1.00 85.88 82 ILE A C 1
ATOM 698 O O . ILE A 1 82 ? 9.960 -5.957 -7.800 1.00 85.88 82 ILE A O 1
ATOM 702 N N . LYS A 1 83 ? 7.947 -6.728 -7.179 1.00 88.62 83 LYS A N 1
ATOM 703 C CA . LYS A 1 83 ? 7.955 -7.889 -8.064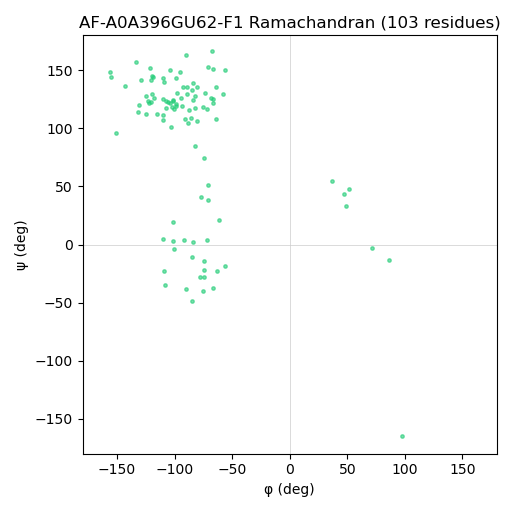 1.00 88.62 83 LYS A CA 1
ATOM 704 C C . LYS A 1 83 ? 6.831 -7.781 -9.080 1.00 88.62 83 LYS A C 1
ATOM 706 O O . LYS A 1 83 ? 5.657 -7.911 -8.743 1.00 88.62 83 LYS A O 1
ATOM 711 N N . ASN A 1 84 ? 7.198 -7.599 -10.343 1.00 84.94 84 ASN A N 1
ATOM 712 C CA . ASN A 1 84 ? 6.243 -7.625 -11.447 1.00 84.94 84 ASN A CA 1
ATOM 713 C C . ASN A 1 84 ? 5.787 -9.062 -11.717 1.00 84.94 84 ASN A C 1
ATOM 715 O O . ASN A 1 84 ? 6.610 -9.972 -11.859 1.00 84.94 84 ASN A O 1
ATOM 719 N N . LEU A 1 85 ? 4.477 -9.261 -11.799 1.00 84.88 85 LEU A N 1
ATOM 720 C CA . LEU A 1 85 ? 3.877 -10.535 -12.158 1.00 84.88 85 LEU A CA 1
ATOM 721 C C . LEU A 1 85 ? 3.711 -10.597 -13.677 1.00 84.88 85 LEU A C 1
ATOM 723 O O . LEU A 1 85 ? 3.167 -9.687 -14.300 1.00 84.88 85 LEU A O 1
ATOM 727 N N . LYS A 1 86 ? 4.173 -11.692 -14.285 1.00 78.81 86 LYS A N 1
ATOM 728 C CA . LYS A 1 86 ? 3.917 -11.978 -15.700 1.00 78.81 86 LYS A CA 1
ATOM 729 C C . LYS A 1 86 ? 2.537 -12.618 -15.823 1.00 78.81 86 LYS A C 1
ATOM 731 O O . LYS A 1 86 ? 2.417 -13.838 -15.800 1.00 78.81 86 LYS A O 1
ATOM 736 N N . ILE A 1 87 ? 1.512 -11.781 -15.896 1.00 74.75 87 ILE A N 1
ATOM 737 C CA . ILE A 1 87 ? 0.129 -12.190 -16.167 1.00 7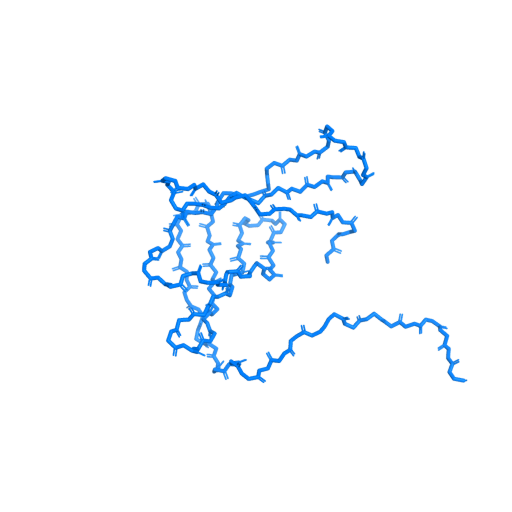4.75 87 ILE A CA 1
ATOM 738 C C . ILE A 1 87 ? -0.186 -11.821 -17.621 1.00 74.75 87 ILE A C 1
ATOM 740 O O . ILE A 1 87 ? 0.407 -10.883 -18.159 1.00 74.75 87 ILE A O 1
ATOM 744 N N . GLN A 1 88 ? -1.066 -12.582 -18.280 1.00 72.69 88 GLN A N 1
ATOM 745 C CA . GLN A 1 88 ? -1.579 -12.178 -19.591 1.00 72.69 88 GLN A CA 1
ATOM 746 C C . GLN A 1 88 ? -2.227 -10.792 -19.504 1.00 72.69 88 GLN A C 1
ATOM 748 O O . GLN A 1 88 ? -2.728 -10.387 -18.456 1.00 72.69 88 GLN A O 1
ATOM 753 N N . ASP A 1 89 ?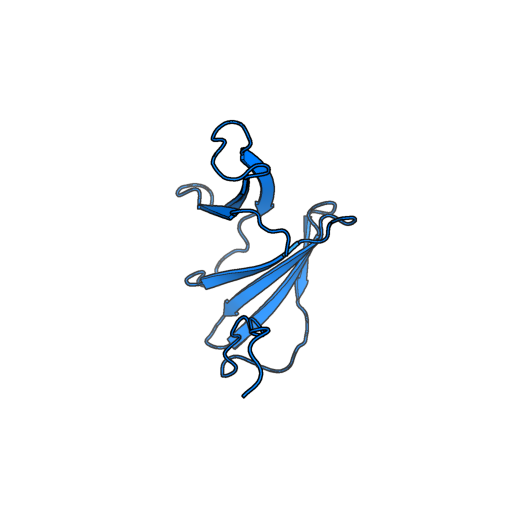 -2.183 -10.055 -20.610 1.00 72.06 89 ASP A N 1
ATOM 754 C CA . ASP A 1 89 ? -2.751 -8.715 -20.682 1.00 72.06 89 ASP A CA 1
ATOM 755 C C . ASP A 1 89 ? -4.274 -8.776 -20.495 1.00 72.06 89 ASP A C 1
ATOM 757 O O . ASP A 1 89 ? -5.005 -9.247 -21.363 1.00 72.06 89 ASP A O 1
ATOM 761 N N . LEU A 1 90 ? -4.734 -8.313 -19.332 1.00 70.38 90 LEU A N 1
ATOM 762 C CA . LEU A 1 90 ? -6.144 -8.252 -18.944 1.00 70.38 90 LEU A CA 1
ATOM 763 C C . LEU A 1 90 ? -6.714 -6.834 -19.102 1.00 70.38 90 LEU A C 1
ATOM 765 O O . LEU A 1 90 ? -7.724 -6.510 -18.489 1.00 70.38 90 LEU A O 1
ATOM 769 N N . SER A 1 91 ? -6.077 -5.965 -19.895 1.00 68.94 91 SER A N 1
ATOM 770 C CA . SER A 1 91 ? -6.495 -4.562 -20.074 1.00 68.94 91 SER A CA 1
ATOM 771 C C . SER A 1 91 ? -7.934 -4.359 -20.558 1.00 68.94 91 SER A C 1
ATOM 773 O O . SER A 1 91 ? -8.468 -3.265 -20.372 1.00 68.94 91 SER A O 1
ATOM 775 N N . TRP A 1 92 ? -8.554 -5.398 -21.121 1.00 64.56 92 TRP A N 1
ATOM 776 C CA . TRP A 1 92 ? -9.938 -5.416 -21.604 1.00 64.56 92 TRP A CA 1
ATOM 777 C C . TRP A 1 92 ? -10.928 -6.099 -20.650 1.00 64.56 92 TRP A C 1
ATOM 779 O O . TRP A 1 92 ? -12.096 -6.241 -20.997 1.00 64.56 92 TRP A O 1
ATOM 789 N N . VAL A 1 93 ? -10.478 -6.553 -19.477 1.00 63.44 93 VAL A N 1
ATOM 790 C CA . VAL A 1 93 ? -11.326 -7.241 -18.498 1.00 63.44 93 VAL A CA 1
ATOM 791 C C . VAL A 1 93 ? -11.723 -6.265 -17.396 1.00 63.44 93 VAL A C 1
ATOM 793 O O . VAL A 1 93 ? -10.873 -5.768 -16.656 1.00 63.44 93 VAL A O 1
ATOM 796 N N . GLU A 1 94 ? -13.022 -6.000 -17.275 1.00 60.12 94 GLU A N 1
ATOM 797 C CA . GLU A 1 94 ? -13.587 -5.263 -16.146 1.00 60.12 94 GLU A CA 1
ATOM 798 C C . GLU A 1 94 ? -13.841 -6.213 -14.970 1.00 60.12 94 GLU A C 1
ATOM 800 O O . GLU A 1 94 ? -14.264 -7.356 -15.138 1.00 60.12 94 GLU A O 1
ATOM 805 N N . SER A 1 95 ? -13.532 -5.746 -13.761 1.00 63.28 95 SER A N 1
ATOM 806 C CA . SER A 1 95 ? -13.787 -6.479 -12.522 1.00 63.28 95 SER A CA 1
ATOM 807 C C . SER A 1 95 ? -14.904 -5.777 -11.767 1.00 63.28 95 SER A C 1
ATOM 809 O O . SER A 1 95 ? -14.704 -4.675 -11.249 1.00 63.28 95 SER A O 1
ATOM 811 N N . GLU A 1 96 ? -16.050 -6.443 -11.684 1.00 61.44 96 GLU A N 1
ATOM 812 C CA . GLU A 1 96 ? -17.180 -6.035 -10.856 1.00 61.44 96 GLU A CA 1
ATOM 813 C C . GLU A 1 96 ? -17.188 -6.827 -9.548 1.00 61.44 96 GLU A C 1
ATOM 815 O O . GLU A 1 96 ? -16.831 -8.007 -9.502 1.00 61.44 96 GLU A O 1
ATOM 820 N N . VAL A 1 97 ? -17.574 -6.163 -8.458 1.00 64.06 97 VAL A N 1
ATOM 821 C CA . VAL A 1 97 ? -17.823 -6.842 -7.186 1.00 64.06 97 VAL A CA 1
ATOM 822 C C . VAL A 1 97 ? -19.215 -7.453 -7.277 1.00 64.06 97 VAL A C 1
ATOM 824 O O . VAL A 1 97 ? -20.211 -6.736 -7.220 1.00 64.06 97 VAL A O 1
ATOM 827 N N . TYR A 1 98 ? -19.282 -8.773 -7.436 1.00 70.62 98 TYR A N 1
ATOM 828 C CA . TYR A 1 98 ? -20.542 -9.501 -7.373 1.00 70.62 98 TYR A CA 1
ATOM 829 C C . TYR A 1 98 ? -20.995 -9.614 -5.916 1.00 70.62 98 TYR A C 1
ATOM 831 O O . TYR A 1 98 ? -20.295 -10.198 -5.086 1.00 70.62 98 TYR A O 1
ATOM 839 N N . VAL A 1 99 ? -22.159 -9.043 -5.610 1.00 74.81 99 VAL A N 1
ATOM 840 C CA . VAL A 1 99 ? -22.847 -9.229 -4.330 1.00 74.81 99 VAL A CA 1
ATOM 841 C C . VAL A 1 99 ? -24.085 -10.065 -4.608 1.00 74.81 99 VAL A C 1
ATOM 843 O O . VAL A 1 99 ? -25.043 -9.598 -5.223 1.00 74.81 99 VAL A O 1
ATOM 846 N N . GLU A 1 100 ? -24.036 -11.322 -4.190 1.00 70.38 100 GLU A N 1
ATOM 847 C CA . GLU A 1 100 ? -25.141 -12.260 -4.344 1.00 70.38 100 GLU A CA 1
ATOM 848 C C . GLU A 1 100 ? -26.304 -11.825 -3.432 1.00 70.38 100 GLU A C 1
ATOM 850 O O . GLU A 1 100 ? -26.122 -11.595 -2.234 1.00 70.38 100 GLU A O 1
ATOM 855 N N . SER A 1 101 ? -27.500 -11.654 -3.999 1.00 73.94 101 SER A N 1
ATOM 856 C CA . SER A 1 101 ? -28.716 -11.377 -3.226 1.00 73.94 101 SER A CA 1
ATOM 857 C C . SER A 1 101 ? -29.315 -12.699 -2.752 1.00 73.94 101 SER A C 1
ATOM 859 O O . SER A 1 101 ? -29.493 -13.613 -3.551 1.00 73.94 101 SER A O 1
ATOM 861 N N . LEU A 1 102 ? -29.693 -12.797 -1.474 1.00 73.50 102 LEU A N 1
ATOM 862 C CA . LEU A 1 102 ? -30.377 -13.978 -0.916 1.00 73.50 102 LEU A CA 1
ATOM 863 C C . LEU A 1 102 ? -31.835 -14.130 -1.391 1.00 73.50 102 LEU A C 1
ATOM 865 O O . LEU A 1 102 ? -32.549 -15.019 -0.928 1.00 73.50 102 LEU A O 1
ATOM 869 N N . ILE A 1 103 ? -32.301 -13.267 -2.293 1.00 67.81 103 ILE A N 1
ATOM 870 C CA . ILE A 1 103 ? -33.635 -13.375 -2.876 1.00 67.81 103 ILE A CA 1
ATOM 871 C C . ILE A 1 103 ? -33.526 -14.279 -4.110 1.00 67.81 103 ILE A C 1
ATOM 873 O O . ILE A 1 103 ? -32.996 -13.868 -5.141 1.00 67.81 103 ILE A O 1
ATOM 877 N N . SER A 1 104 ? -33.998 -15.523 -3.984 1.00 58.81 104 SER A N 1
ATOM 878 C CA . SER A 1 104 ? -34.202 -16.412 -5.139 1.00 58.81 104 SER A CA 1
ATOM 879 C C . SER A 1 104 ? -35.319 -15.881 -6.057 1.00 58.81 104 SER A C 1
ATOM 881 O O . SER A 1 104 ? -36.222 -15.215 -5.545 1.00 58.81 104 SER A O 1
ATOM 883 N N . PRO A 1 105 ? -35.276 -16.171 -7.376 1.00 61.59 105 PRO A N 1
ATOM 884 C CA . PRO A 1 105 ? -36.387 -15.924 -8.301 1.00 61.59 105 PRO A CA 1
ATOM 885 C C . PRO A 1 105 ? -37.694 -16.603 -7.883 1.00 61.59 105 PRO A C 1
ATOM 887 O O . PRO A 1 105 ? -37.625 -17.712 -7.301 1.00 61.59 105 PRO A O 1
#

Sequence (105 aa):
MRDCLCIFSRESHHSSTDVWLMKEYGNKESWIKLIHLPYFGDFGFAYTRIVYISEDDNRVLLVFREDRKLKWTVYDSKNDTIKNLKIQDLSWVESEVYVESLISP

Solvent-accessible surface area (backbone atoms only — not comparable to full-atom values): 6710 Å² total; per-residue (Å²): 132,73,100,50,56,72,49,81,47,70,44,93,90,53,69,30,38,40,35,34,34,27,77,42,82,92,42,83,83,38,59,39,83,71,50,79,42,74,57,86,68,92,52,62,79,84,50,76,42,78,78,44,71,46,92,84,68,53,31,32,37,36,37,33,45,48,99,83,34,53,45,42,29,40,36,31,65,82,78,72,42,78,45,78,53,94,66,79,81,50,60,89,63,85,87,76,88,85,77,84,70,93,74,76,133

Nearest PDB structures (foldseek):
  6g5m-assembly2_D  TM=5.769E-01  e=2.133E-01  Thioalkalivibrio paradoxus ARh 1
  7ywp-assembly1_A  TM=3.970E-01  e=1.236E-01  Serratia proteamaculans
  5l8s-assembly2_D  TM=4.623E-01  e=5.108E-01  Sporosarcina psychrophila
  5nmr-assembly1_A  TM=4.232E-01  e=1.038E+00  Mus musculus
  8t8r-assembly1_A  TM=3.885E-01  e=1.999E+00  Homo sapiens

Secondary structure (DSSP, 8-state):
--S--EEEEE-SSS--EEEEEESSTT-GGGEEEEEEE----SS--S-EEEEEE-SSS-EEEEEEEETTEEEEEEEETTTTEEEEE-----TT---------S---

Organism: Medicago truncatula (NCBI:txid3880)

Mean predicted aligned error: 9.42 Å

Radius of gyration: 15.85 Å; Cα contacts (8 Å, |Δi|>4): 166; chains: 1; bounding box: 48×33×38 Å

Foldseek 3Di:
DPPWDKDWDADPPFGKIWIWIQPDPPDPVSIDGPDIGHDPPPQVAPDKDFPDADPPQRKTWIWGAHPLFIWTWIQRRVVRDIDTDPDPGCSVPDDDDDDDDPDDD

InterPro domains:
  IPR006527 F-box associated beta-propeller, type 1 [PF07734] (3-104)

pLDDT: mean 77.17, std 11.26, range [47.78, 94.62]